Protein AF-A0A174B184-F1 (afdb_monomer_lite)

Structure (mmCIF, N/CA/C/O backbone):
data_AF-A0A174B184-F1
#
_entry.id   AF-A0A174B184-F1
#
loop_
_atom_site.group_PDB
_atom_site.id
_atom_site.type_symbol
_atom_site.label_atom_id
_atom_site.label_alt_id
_atom_site.label_comp_id
_atom_site.label_asym_id
_atom_site.label_entity_id
_atom_site.label_seq_id
_atom_site.pdbx_PDB_ins_code
_atom_site.Cartn_x
_atom_site.Cartn_y
_atom_site.Cartn_z
_atom_site.occupancy
_atom_site.B_iso_or_equiv
_atom_site.auth_seq_id
_atom_site.auth_comp_id
_atom_site.auth_asym_id
_atom_site.auth_atom_id
_atom_site.pdbx_PDB_model_num
ATOM 1 N N . MET A 1 1 ? -7.913 8.238 10.324 1.00 68.25 1 MET A N 1
ATOM 2 C CA . MET A 1 1 ? -6.596 8.657 9.817 1.00 68.25 1 MET A CA 1
ATOM 3 C C . MET A 1 1 ? -5.834 9.200 10.988 1.00 68.25 1 MET A C 1
ATOM 5 O O . MET A 1 1 ? -6.295 10.170 11.581 1.00 68.25 1 MET A O 1
ATOM 9 N N . LYS A 1 2 ? -4.766 8.499 11.349 1.00 76.56 2 LYS A N 1
ATOM 10 C CA . LYS A 1 2 ? -3.883 8.812 12.470 1.00 76.56 2 LYS A CA 1
ATOM 11 C C . LYS A 1 2 ? -2.821 9.862 12.104 1.00 76.56 2 LYS A C 1
ATOM 13 O O . LYS A 1 2 ? -2.501 10.696 12.940 1.00 76.56 2 LYS A O 1
ATOM 18 N N . TYR A 1 3 ? -2.354 9.866 10.854 1.00 80.00 3 TYR A N 1
ATOM 19 C CA . TYR A 1 3 ? -1.278 10.734 10.351 1.00 80.00 3 TYR A CA 1
ATOM 20 C C . TYR A 1 3 ? -1.792 11.737 9.291 1.00 80.00 3 TYR A C 1
ATOM 22 O O . TYR A 1 3 ? -2.940 11.616 8.837 1.00 80.00 3 TYR A O 1
ATOM 30 N N . PRO A 1 4 ? -1.002 12.753 8.892 1.00 80.19 4 PRO A N 1
ATOM 31 C CA . PRO A 1 4 ? -1.343 13.600 7.749 1.00 80.19 4 PRO A CA 1
ATOM 32 C C . PRO A 1 4 ? -1.335 12.803 6.433 1.00 80.19 4 PRO A C 1
ATOM 34 O O . PRO A 1 4 ? -0.588 11.840 6.282 1.00 80.19 4 PRO A O 1
ATOM 37 N N . GLU A 1 5 ? -2.186 13.196 5.474 1.00 80.62 5 GLU A N 1
ATOM 38 C CA . GLU A 1 5 ? -2.392 12.467 4.205 1.00 80.62 5 GLU A CA 1
ATOM 39 C C . GLU A 1 5 ? -1.090 12.269 3.411 1.00 80.62 5 GLU A C 1
ATOM 41 O O . GLU A 1 5 ? -0.921 11.231 2.775 1.00 80.62 5 GLU A O 1
ATOM 46 N N . GLU A 1 6 ? -0.165 13.224 3.496 1.00 80.25 6 GLU A N 1
ATOM 47 C CA . GLU A 1 6 ? 1.154 13.168 2.858 1.00 80.25 6 GLU A CA 1
ATOM 48 C C . GLU A 1 6 ? 1.962 11.926 3.255 1.00 80.25 6 GLU A C 1
ATOM 50 O O . GLU A 1 6 ? 2.527 11.281 2.379 1.00 80.25 6 GLU A O 1
ATOM 55 N N . MET A 1 7 ? 1.914 11.502 4.524 1.00 78.12 7 MET A N 1
ATOM 56 C CA . MET A 1 7 ? 2.635 10.306 4.977 1.00 78.12 7 MET A CA 1
ATOM 57 C C . MET A 1 7 ? 2.037 9.021 4.405 1.00 78.12 7 MET A C 1
ATOM 59 O O . MET A 1 7 ? 2.743 8.045 4.203 1.00 78.12 7 MET A O 1
ATOM 63 N N . TYR A 1 8 ? 0.738 9.007 4.092 1.00 78.94 8 TYR A N 1
ATOM 64 C CA . TYR A 1 8 ? 0.136 7.857 3.412 1.00 78.94 8 TYR A CA 1
ATOM 65 C C . TYR A 1 8 ? 0.542 7.816 1.938 1.00 78.94 8 TYR A C 1
ATOM 67 O O . TYR A 1 8 ? 0.699 6.734 1.379 1.00 78.94 8 TYR A O 1
ATOM 75 N N . ILE A 1 9 ? 0.664 8.987 1.307 1.00 77.19 9 ILE A N 1
ATOM 76 C CA . ILE A 1 9 ? 1.024 9.126 -0.106 1.00 77.19 9 ILE A CA 1
ATOM 77 C C . ILE A 1 9 ? 2.511 8.828 -0.335 1.00 77.19 9 ILE A C 1
ATOM 79 O O . ILE A 1 9 ? 2.833 8.339 -1.400 1.00 77.19 9 ILE A O 1
ATOM 83 N N . ASP A 1 10 ? 3.385 9.052 0.644 1.00 71.19 10 ASP A N 1
ATOM 84 C CA . ASP A 1 10 ? 4.825 8.743 0.555 1.00 71.19 10 ASP A CA 1
ATOM 85 C C . ASP A 1 10 ? 5.212 7.447 1.297 1.00 71.19 10 ASP A C 1
ATOM 87 O O . ASP A 1 10 ? 6.380 7.182 1.576 1.00 71.19 10 ASP A O 1
ATOM 91 N N . SER A 1 11 ? 4.220 6.621 1.655 1.00 68.88 11 SER A N 1
ATOM 92 C CA . SER A 1 11 ? 4.465 5.381 2.404 1.00 68.88 11 SER A CA 1
ATOM 93 C C . SER A 1 11 ? 5.215 4.330 1.586 1.00 68.88 11 SER A C 1
ATOM 95 O O . SER A 1 11 ? 5.874 3.472 2.170 1.00 68.88 11 SER A O 1
ATOM 97 N N . GLN A 1 12 ? 5.103 4.378 0.250 1.00 70.12 12 GLN A N 1
ATOM 98 C CA . GLN A 1 12 ? 5.850 3.538 -0.685 1.00 70.12 12 GLN A CA 1
ATOM 99 C C . GLN A 1 12 ? 5.858 2.045 -0.310 1.00 70.12 12 GLN A C 1
ATOM 101 O O . GLN A 1 12 ? 6.825 1.339 -0.580 1.00 70.12 12 GLN A O 1
ATOM 106 N N . ILE A 1 13 ? 4.752 1.542 0.261 1.00 73.75 13 ILE A N 1
ATOM 107 C CA . ILE A 1 13 ? 4.634 0.182 0.834 1.00 73.75 13 ILE A CA 1
ATOM 108 C C . ILE A 1 13 ? 5.188 -0.925 -0.062 1.00 73.75 13 ILE A C 1
ATOM 110 O O . ILE A 1 13 ? 5.717 -1.912 0.432 1.00 73.75 13 ILE A O 1
ATOM 114 N N . PHE A 1 14 ? 5.033 -0.774 -1.376 1.00 67.00 14 PHE A N 1
ATOM 115 C CA . PHE A 1 14 ? 5.450 -1.765 -2.364 1.00 67.00 14 PHE A CA 1
ATOM 116 C C . PHE A 1 14 ? 6.636 -1.323 -3.233 1.00 67.00 14 PHE A C 1
ATOM 118 O O . PHE A 1 14 ? 7.124 -2.138 -4.007 1.00 67.00 14 PHE A O 1
ATOM 125 N N . ALA A 1 15 ? 7.139 -0.089 -3.102 1.00 62.62 15 ALA A N 1
ATOM 126 C CA . ALA A 1 15 ? 8.170 0.458 -3.998 1.00 62.62 15 ALA A CA 1
ATOM 127 C C . ALA A 1 15 ? 9.571 -0.165 -3.807 1.00 62.62 15 ALA A C 1
ATOM 129 O O . ALA A 1 15 ? 10.502 0.176 -4.530 1.00 62.62 15 ALA A O 1
ATOM 130 N N . GLY A 1 16 ? 9.739 -1.033 -2.804 1.00 53.50 16 GLY A N 1
ATOM 131 C CA . GLY A 1 16 ? 10.969 -1.792 -2.558 1.00 53.50 16 GLY A CA 1
ATOM 132 C C . GLY A 1 16 ? 10.826 -3.307 -2.726 1.00 53.50 16 GLY A C 1
ATOM 133 O O . GLY A 1 16 ? 11.824 -4.010 -2.600 1.00 53.50 16 GLY A O 1
ATOM 134 N N . ASP A 1 17 ? 9.613 -3.811 -2.985 1.00 55.81 17 ASP A N 1
ATOM 135 C CA . ASP A 1 17 ? 9.330 -5.255 -3.071 1.00 55.81 17 ASP A CA 1
ATOM 136 C C . ASP A 1 17 ? 9.206 -5.741 -4.531 1.00 55.81 17 ASP A C 1
ATOM 138 O O . ASP A 1 17 ? 9.321 -6.934 -4.813 1.00 55.81 17 ASP A O 1
ATOM 142 N N . MET A 1 18 ? 9.021 -4.824 -5.490 1.00 59.66 18 MET A N 1
ATOM 143 C CA . MET A 1 18 ? 9.142 -5.117 -6.920 1.00 59.66 18 MET A CA 1
ATOM 144 C C . MET A 1 18 ? 10.573 -4.859 -7.411 1.00 59.66 18 MET A C 1
ATOM 146 O O . MET A 1 18 ? 11.256 -3.953 -6.951 1.00 59.66 18 MET A O 1
ATOM 150 N N . ASP A 1 19 ? 11.025 -5.681 -8.361 1.00 60.72 19 ASP A N 1
ATOM 151 C CA . ASP A 1 19 ? 12.375 -5.759 -8.955 1.00 60.72 19 ASP A CA 1
ATOM 152 C C . ASP A 1 19 ? 12.802 -4.499 -9.752 1.00 60.72 19 ASP A C 1
ATOM 154 O O . ASP A 1 19 ? 13.226 -4.578 -10.902 1.00 60.72 19 ASP A O 1
ATOM 158 N N . GLY A 1 20 ? 12.569 -3.290 -9.229 1.00 61.09 20 GLY A N 1
ATOM 159 C CA . GLY A 1 20 ? 12.915 -2.014 -9.870 1.00 61.09 20 GLY A CA 1
ATOM 160 C C . GLY A 1 20 ? 12.286 -1.785 -11.252 1.00 61.09 20 GLY A C 1
ATOM 161 O O . GLY A 1 20 ? 12.623 -0.821 -11.935 1.00 61.09 20 GLY A O 1
ATOM 162 N N . SER A 1 21 ? 11.370 -2.659 -11.675 1.00 68.44 21 SER A N 1
ATOM 163 C CA . SER A 1 21 ? 10.750 -2.687 -13.008 1.00 68.44 21 SER A CA 1
ATOM 164 C C . SER A 1 21 ? 9.507 -1.796 -13.093 1.00 68.44 21 SER A C 1
ATOM 166 O O . SER A 1 21 ? 8.688 -1.913 -14.011 1.00 68.44 21 SER A O 1
ATOM 168 N N . GLU A 1 22 ? 9.326 -0.939 -12.094 1.00 73.12 22 GLU A N 1
ATOM 169 C CA . GLU A 1 22 ? 8.192 -0.048 -11.960 1.00 73.12 22 GLU A CA 1
ATOM 170 C C . GLU A 1 22 ? 8.588 1.399 -12.245 1.00 73.12 22 GLU A C 1
ATOM 172 O O . GLU A 1 22 ? 9.638 1.894 -11.848 1.00 73.12 22 GLU A O 1
ATOM 177 N N . SER A 1 23 ? 7.741 2.097 -12.991 1.00 73.06 23 SER A N 1
ATOM 178 C CA . SER A 1 23 ? 7.932 3.503 -13.344 1.00 73.06 23 SER A CA 1
ATOM 179 C C . SER A 1 23 ? 6.643 4.283 -13.112 1.00 73.06 23 SER A C 1
ATOM 181 O O . SER A 1 23 ? 5.544 3.728 -13.172 1.00 73.06 23 SER A O 1
ATOM 183 N N . ASN A 1 24 ? 6.765 5.592 -12.880 1.00 79.81 24 ASN A N 1
ATOM 184 C CA . ASN A 1 24 ? 5.633 6.496 -12.635 1.00 79.81 24 ASN A CA 1
ATOM 185 C C . ASN A 1 24 ? 4.745 6.070 -11.450 1.00 79.81 24 ASN A C 1
ATOM 187 O O . ASN A 1 24 ? 3.512 6.095 -11.552 1.00 79.81 24 ASN A O 1
ATOM 191 N N . LEU A 1 25 ? 5.368 5.690 -10.327 1.00 80.44 25 LEU A N 1
ATOM 192 C CA . LEU A 1 25 ? 4.659 5.422 -9.078 1.00 80.44 25 LEU A CA 1
ATOM 193 C C . LEU A 1 25 ? 3.837 6.656 -8.679 1.00 80.44 25 LEU A C 1
ATOM 195 O O . LEU A 1 25 ? 4.346 7.771 -8.595 1.00 80.44 25 LEU A O 1
ATOM 199 N N . THR A 1 26 ? 2.538 6.463 -8.491 1.00 83.44 26 THR A N 1
ATOM 200 C CA . THR A 1 26 ? 1.603 7.499 -8.062 1.00 83.44 26 THR A CA 1
ATOM 201 C C . THR A 1 26 ? 0.764 6.962 -6.922 1.00 83.44 26 THR A C 1
ATOM 203 O O . THR A 1 26 ? 0.039 5.979 -7.076 1.00 83.44 26 THR A O 1
ATOM 206 N N . GLU A 1 27 ? 0.795 7.661 -5.802 1.00 88.00 27 GLU A N 1
ATOM 207 C CA . GLU A 1 27 ? 0.059 7.308 -4.600 1.00 88.00 27 GLU A CA 1
ATOM 208 C C . GLU A 1 27 ? -0.978 8.382 -4.300 1.00 88.00 27 GLU A C 1
ATOM 210 O O . GLU A 1 27 ? -0.756 9.582 -4.469 1.00 88.00 27 GLU A O 1
ATOM 215 N N . LYS A 1 28 ? -2.182 7.953 -3.926 1.00 88.81 28 LYS A N 1
ATOM 216 C CA . LYS A 1 28 ? -3.247 8.882 -3.570 1.00 88.81 28 LYS A CA 1
ATOM 217 C C . LYS A 1 28 ? -4.238 8.242 -2.628 1.00 88.81 28 LYS A C 1
ATOM 219 O O . LYS A 1 28 ? -4.803 7.191 -2.926 1.00 88.81 28 LYS A O 1
ATOM 224 N N . VAL A 1 29 ? -4.560 8.931 -1.543 1.00 89.75 29 VAL A N 1
ATOM 225 C CA . VAL A 1 29 ? -5.708 8.555 -0.725 1.00 89.75 29 VAL A CA 1
ATOM 226 C C . VAL A 1 29 ? -6.992 8.920 -1.467 1.00 89.75 29 VAL A C 1
ATOM 228 O O . VAL A 1 29 ? -7.242 10.070 -1.827 1.00 89.75 29 VAL A O 1
ATOM 231 N N . VAL A 1 30 ? -7.850 7.928 -1.681 1.00 90.00 30 VAL A N 1
ATOM 232 C CA . VAL A 1 30 ? -9.138 8.095 -2.356 1.00 90.00 30 VAL A CA 1
ATOM 233 C C . VAL A 1 30 ? -10.276 7.569 -1.494 1.00 90.00 30 VAL A C 1
ATOM 235 O O . VAL A 1 30 ? -10.154 6.555 -0.809 1.00 90.00 30 VAL A O 1
ATOM 238 N N . LYS A 1 31 ? -11.426 8.246 -1.553 1.00 92.25 31 LYS A N 1
ATOM 239 C CA . LYS A 1 31 ? -12.676 7.735 -0.982 1.00 92.25 31 LYS A CA 1
ATOM 240 C C . LYS A 1 31 ? -13.290 6.721 -1.946 1.00 92.25 31 LYS A C 1
ATOM 242 O O . LYS A 1 31 ? -13.669 7.080 -3.065 1.00 92.25 31 LYS A O 1
ATOM 247 N N . ILE A 1 32 ? -13.393 5.463 -1.531 1.00 92.12 32 ILE A N 1
ATOM 248 C CA . ILE A 1 32 ? -13.944 4.395 -2.365 1.00 92.12 32 ILE A CA 1
ATOM 249 C C . ILE A 1 32 ? -15.467 4.524 -2.479 1.00 92.12 32 ILE A C 1
ATOM 251 O O . ILE A 1 32 ? -16.173 4.793 -1.509 1.00 92.12 32 ILE A O 1
ATOM 255 N N . ARG A 1 33 ? -15.992 4.347 -3.696 1.00 90.12 33 ARG A N 1
ATOM 256 C CA . ARG A 1 33 ? -17.439 4.433 -3.982 1.00 90.12 33 ARG A CA 1
ATOM 257 C C . ARG A 1 33 ? -18.147 3.076 -3.948 1.00 90.12 33 ARG A C 1
ATOM 259 O O . ARG A 1 33 ? -19.350 3.031 -3.733 1.00 90.12 33 ARG A O 1
ATOM 266 N N . ASN A 1 34 ? -17.381 1.998 -4.098 1.00 89.12 34 ASN A N 1
ATOM 267 C CA . ASN A 1 34 ? -17.809 0.604 -3.997 1.00 89.12 34 ASN A CA 1
ATOM 268 C C . ASN A 1 34 ? -16.902 -0.099 -2.983 1.00 89.12 34 ASN A C 1
ATOM 270 O O . ASN A 1 34 ? -15.785 0.374 -2.768 1.00 89.12 34 ASN A O 1
ATOM 274 N N . SER A 1 35 ? -17.350 -1.208 -2.393 1.00 92.00 35 SER A N 1
ATOM 275 C CA . SER A 1 35 ? -16.480 -2.023 -1.542 1.00 92.00 35 SER A CA 1
ATOM 276 C C . SER A 1 35 ? -15.260 -2.517 -2.328 1.00 92.00 35 SER A C 1
ATOM 278 O O . SER A 1 35 ? -15.350 -2.839 -3.517 1.00 92.00 35 SER A O 1
ATOM 280 N N . ARG A 1 36 ? -14.094 -2.525 -1.681 1.00 91.38 36 ARG A N 1
ATOM 281 C CA . ARG A 1 36 ? -12.814 -2.938 -2.277 1.00 91.38 36 ARG A CA 1
ATOM 282 C C . ARG A 1 36 ? -12.069 -3.854 -1.317 1.00 91.38 36 ARG A C 1
ATOM 284 O O . ARG A 1 36 ? -12.213 -3.716 -0.108 1.00 91.38 36 ARG A O 1
ATOM 291 N N . LEU A 1 37 ? -11.284 -4.779 -1.856 1.00 93.19 37 LEU A N 1
ATOM 292 C CA . LEU A 1 37 ? -10.373 -5.602 -1.063 1.00 93.19 37 LEU A CA 1
ATOM 293 C C . LEU A 1 37 ? -9.054 -4.852 -0.856 1.00 93.19 37 LEU A C 1
ATOM 295 O O . LEU A 1 37 ? -8.572 -4.185 -1.773 1.00 93.19 37 LEU A O 1
ATOM 299 N N . CYS A 1 38 ? -8.501 -4.949 0.349 1.00 91.50 38 CYS A N 1
ATOM 300 C CA . CYS A 1 38 ? -7.152 -4.487 0.647 1.00 91.50 38 CYS A CA 1
ATOM 301 C C . CYS A 1 38 ? -6.123 -5.443 0.032 1.00 91.50 38 CYS A C 1
ATOM 303 O O . CYS A 1 38 ? -6.238 -6.648 0.206 1.00 91.50 38 CYS A O 1
ATOM 305 N N . CYS A 1 39 ? -5.101 -4.912 -0.631 1.00 89.31 39 CYS A N 1
ATOM 306 C CA . CYS A 1 39 ? -4.025 -5.701 -1.232 1.00 89.31 39 CYS A CA 1
ATOM 307 C C . 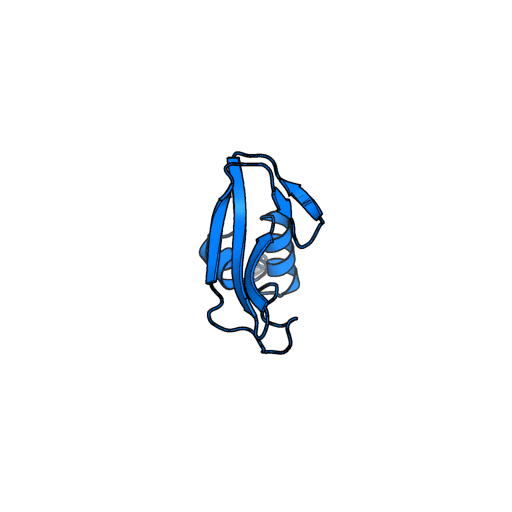CYS A 1 39 ? -3.095 -6.364 -0.200 1.00 89.31 39 CYS A C 1
ATOM 309 O O . CYS A 1 39 ? -2.432 -7.335 -0.529 1.00 89.31 39 CYS A O 1
ATOM 311 N N . VAL A 1 40 ? -3.035 -5.833 1.028 1.00 88.25 40 VAL A N 1
ATOM 312 C CA . VAL A 1 40 ? -2.115 -6.307 2.080 1.00 88.25 40 VAL A CA 1
ATOM 313 C C . VAL A 1 40 ? -2.773 -7.371 2.955 1.00 88.25 40 VAL A C 1
ATOM 315 O O . VAL A 1 40 ? -2.256 -8.466 3.108 1.00 88.25 40 VAL A O 1
ATOM 318 N N . CYS A 1 41 ? -3.932 -7.055 3.539 1.00 91.25 41 CYS A N 1
ATOM 319 C CA . CYS A 1 41 ? -4.613 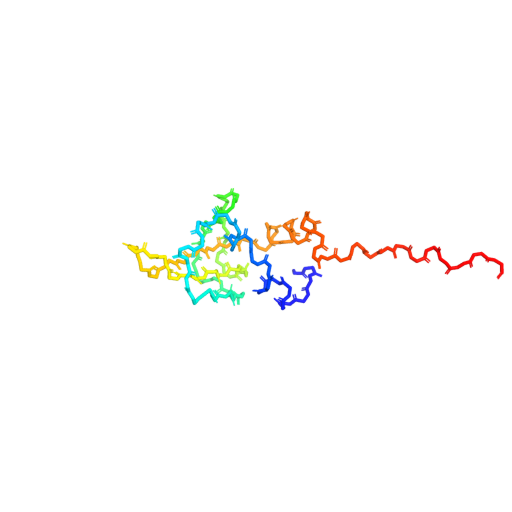-7.953 4.477 1.00 91.25 41 CYS A CA 1
ATOM 320 C C . CYS A 1 41 ? -5.811 -8.694 3.876 1.00 91.25 41 CYS A C 1
ATOM 322 O O . CYS A 1 41 ? -6.530 -9.361 4.616 1.00 91.25 41 CYS A O 1
A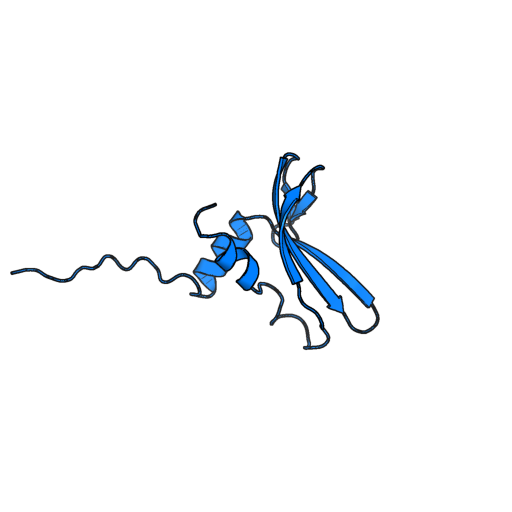TOM 324 N N . GLU A 1 42 ? -6.100 -8.492 2.586 1.00 92.75 42 GLU A N 1
ATOM 325 C CA . GLU A 1 42 ? -7.208 -9.127 1.849 1.00 92.75 42 GLU A CA 1
ATOM 326 C C . GLU A 1 42 ? -8.606 -8.880 2.446 1.00 92.75 42 GLU A C 1
ATOM 328 O O . GLU A 1 42 ? -9.605 -9.462 2.024 1.00 92.75 42 GLU A O 1
ATOM 333 N N . LYS A 1 43 ? -8.722 -7.957 3.409 1.00 93.44 43 LYS A N 1
ATOM 334 C CA . LYS A 1 43 ? -9.997 -7.595 4.031 1.00 93.44 43 LYS A CA 1
ATOM 335 C C . LYS A 1 43 ? -10.821 -6.716 3.103 1.00 93.44 43 LYS A C 1
ATOM 337 O O . LYS A 1 43 ? -10.302 -5.824 2.427 1.00 93.44 43 LYS A O 1
ATOM 342 N N . GLN A 1 44 ? -12.134 -6.921 3.131 1.00 94.31 44 GLN A N 1
ATOM 343 C CA . GLN A 1 44 ? -13.079 -6.062 2.432 1.00 94.31 44 GLN A CA 1
ATOM 344 C C . GLN A 1 44 ? -13.302 -4.762 3.207 1.00 94.31 44 GLN A C 1
ATOM 346 O O . GLN A 1 44 ? -13.714 -4.772 4.363 1.00 94.31 44 GLN A O 1
ATOM 351 N N . VAL A 1 45 ? -13.066 -3.640 2.535 1.00 92.75 45 VAL A N 1
ATOM 352 C CA . VAL A 1 45 ? -13.345 -2.297 3.033 1.00 92.75 45 VAL A CA 1
ATOM 353 C C . VAL A 1 45 ? -14.687 -1.826 2.456 1.00 92.75 45 VAL A C 1
ATOM 355 O O . VAL A 1 45 ? -14.890 -1.913 1.236 1.00 92.75 45 VAL A O 1
ATOM 358 N N . PRO A 1 46 ? -15.628 -1.355 3.295 1.00 92.88 46 PRO A N 1
ATOM 359 C CA . PRO A 1 46 ? -16.956 -0.947 2.851 1.00 92.88 46 PRO A CA 1
ATOM 360 C C . PRO A 1 46 ? -16.934 0.352 2.033 1.00 92.88 46 PRO A C 1
ATOM 362 O O . PRO A 1 46 ? -16.015 1.165 2.116 1.00 92.88 46 PRO A O 1
ATOM 365 N N . LYS A 1 47 ? -17.985 0.571 1.230 1.00 94.00 47 LYS A N 1
ATOM 366 C CA . LYS A 1 47 ? -18.146 1.809 0.450 1.00 94.00 47 LYS A CA 1
ATOM 367 C C . LYS A 1 47 ? -18.132 3.040 1.363 1.00 94.00 47 LYS A C 1
ATOM 369 O O . LYS A 1 47 ? -18.676 3.011 2.462 1.00 94.00 47 LYS A O 1
ATOM 374 N N . GLY A 1 48 ? -17.606 4.151 0.861 1.00 91.00 48 GLY A N 1
ATOM 375 C CA . GLY A 1 48 ? -17.548 5.412 1.596 1.00 91.00 48 GLY A CA 1
ATOM 376 C C . GLY A 1 48 ? -16.316 5.559 2.487 1.00 91.00 48 GLY A C 1
ATOM 377 O O . GLY A 1 48 ? -16.062 6.671 2.941 1.00 91.00 48 GLY A O 1
ATOM 378 N N . GLU A 1 49 ? -15.526 4.504 2.666 1.00 92.50 49 GLU A N 1
ATOM 379 C CA . GLU A 1 49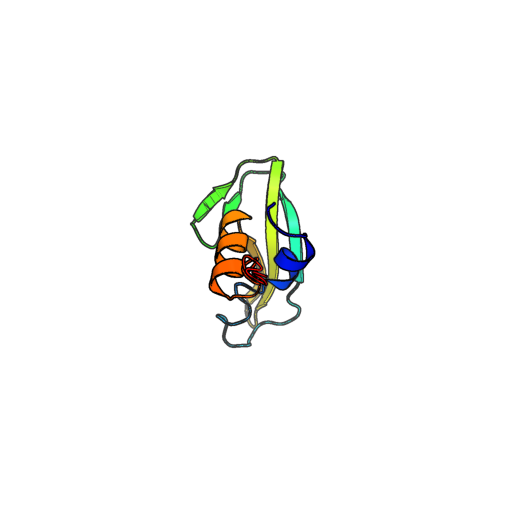 ? -14.248 4.578 3.368 1.00 92.50 49 GLU A CA 1
ATOM 380 C C . GLU A 1 49 ? -13.138 5.191 2.512 1.00 92.50 49 GLU A C 1
ATOM 382 O O . GLU A 1 49 ? -13.257 5.338 1.290 1.00 92.50 49 GLU A O 1
ATOM 387 N N . ARG A 1 50 ? -12.038 5.566 3.165 1.00 91.25 50 ARG A N 1
ATOM 388 C CA . ARG A 1 50 ? -10.813 6.026 2.501 1.00 91.25 50 ARG A CA 1
ATOM 389 C C . ARG A 1 50 ? -9.807 4.884 2.422 1.00 91.25 50 ARG A C 1
ATOM 391 O O . ARG A 1 50 ? -9.667 4.105 3.358 1.00 91.25 50 ARG A O 1
ATOM 398 N N . MET A 1 51 ? -9.111 4.793 1.297 1.00 92.12 51 MET A N 1
ATOM 399 C CA . MET A 1 51 ? -8.044 3.823 1.053 1.00 92.12 51 MET A CA 1
ATOM 400 C C . MET A 1 51 ? -6.909 4.501 0.294 1.00 92.12 51 MET A C 1
ATOM 402 O O . MET A 1 51 ? -7.153 5.434 -0.476 1.00 92.12 51 MET A O 1
ATOM 406 N N . LEU A 1 52 ? -5.688 4.016 0.481 1.00 90.94 52 LEU A N 1
ATOM 407 C CA . LEU A 1 52 ? -4.559 4.387 -0.357 1.00 90.94 52 LEU A CA 1
ATOM 408 C C . LEU A 1 52 ? -4.694 3.661 -1.697 1.00 90.94 52 LEU A C 1
ATOM 410 O O . LEU A 1 52 ? -4.869 2.445 -1.743 1.00 90.94 52 LEU A O 1
ATOM 414 N N . ASN A 1 53 ? -4.679 4.414 -2.788 1.00 90.38 53 ASN A N 1
ATOM 415 C CA . ASN A 1 53 ? -4.592 3.892 -4.140 1.00 90.38 53 ASN A CA 1
ATOM 416 C C . ASN A 1 53 ? -3.176 4.138 -4.640 1.00 90.38 53 ASN A C 1
ATOM 418 O O . ASN A 1 53 ? -2.799 5.287 -4.872 1.00 90.38 53 ASN A O 1
ATOM 422 N N . GLN A 1 54 ? -2.424 3.059 -4.792 1.00 87.94 54 GLN A N 1
ATOM 423 C CA . GLN A 1 54 ? -1.089 3.096 -5.359 1.00 87.94 54 GLN A CA 1
ATOM 424 C C . GLN A 1 54 ? -1.161 2.582 -6.791 1.00 87.94 54 GLN A C 1
ATOM 426 O O . GLN A 1 54 ? -1.776 1.547 -7.058 1.00 87.94 54 GLN A O 1
ATOM 431 N N . LYS A 1 55 ? -0.571 3.326 -7.720 1.00 87.00 55 LYS A N 1
ATOM 432 C CA . LYS A 1 55 ? -0.498 2.983 -9.137 1.00 87.00 55 LYS A CA 1
ATOM 433 C C . LYS A 1 55 ? 0.941 3.000 -9.585 1.00 87.00 55 LYS A C 1
ATOM 435 O O . LYS A 1 55 ? 1.653 3.943 -9.275 1.00 87.00 55 LYS A O 1
ATOM 440 N N . ALA A 1 56 ? 1.316 2.019 -10.380 1.00 84.88 56 ALA A N 1
ATOM 441 C CA . ALA A 1 56 ? 2.624 1.961 -11.004 1.00 84.88 56 ALA A CA 1
ATOM 442 C C . ALA A 1 56 ? 2.486 1.390 -12.413 1.00 84.88 56 ALA A C 1
ATOM 444 O O . ALA A 1 56 ? 1.544 0.646 -12.709 1.00 84.88 56 ALA A O 1
ATOM 445 N N . ILE A 1 57 ? 3.412 1.745 -13.294 1.00 83.69 57 ILE A N 1
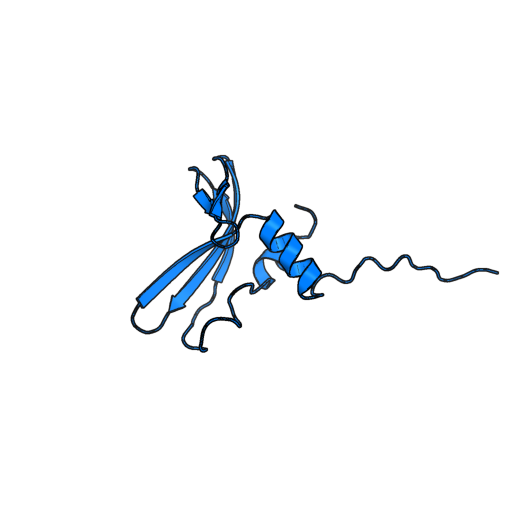ATOM 446 C CA . ILE A 1 57 ? 3.576 1.070 -14.576 1.00 83.69 57 ILE A CA 1
ATOM 447 C C . ILE A 1 57 ? 4.583 -0.045 -14.352 1.00 83.69 57 ILE A C 1
ATOM 449 O O . ILE A 1 57 ? 5.746 0.245 -14.108 1.00 83.69 57 ILE A O 1
ATOM 453 N N . VAL A 1 58 ? 4.133 -1.292 -14.444 1.00 81.75 58 VAL A N 1
ATOM 454 C CA . VAL A 1 58 ? 4.994 -2.473 -14.333 1.00 81.75 58 VAL A CA 1
ATOM 455 C C . VAL A 1 58 ? 5.412 -2.898 -15.735 1.00 81.75 58 VAL A C 1
ATOM 457 O O . VAL A 1 58 ? 4.554 -3.084 -16.610 1.00 81.75 58 VAL A O 1
ATOM 460 N N . GLU A 1 59 ? 6.715 -3.052 -15.964 1.00 77.94 59 GLU A N 1
ATOM 461 C CA . GLU A 1 59 ? 7.241 -3.495 -17.255 1.00 77.94 59 GLU A CA 1
ATOM 462 C C . GLU A 1 59 ? 6.597 -4.829 -17.690 1.00 77.94 59 GLU A C 1
ATOM 464 O O . GLU A 1 59 ? 6.410 -5.757 -16.904 1.00 77.94 59 GLU A O 1
ATOM 469 N N . GLY A 1 60 ? 6.134 -4.897 -18.942 1.00 81.75 60 GLY A N 1
ATOM 470 C CA . GLY A 1 60 ? 5.429 -6.065 -19.490 1.00 81.75 60 GLY A CA 1
ATOM 471 C C . GLY A 1 60 ? 3.966 -6.243 -19.051 1.00 81.75 60 GLY A C 1
ATOM 472 O O . GLY A 1 60 ? 3.241 -7.011 -19.682 1.00 81.75 60 GLY A O 1
ATOM 473 N N . GLN A 1 61 ? 3.488 -5.521 -18.031 1.00 78.38 61 GLN A N 1
ATOM 474 C CA . GLN A 1 61 ? 2.098 -5.609 -17.552 1.00 78.38 61 GLN A CA 1
ATOM 475 C C . GLN A 1 61 ? 1.305 -4.299 -17.678 1.00 78.38 61 GLN A C 1
ATOM 477 O O . GLN A 1 61 ? 0.073 -4.315 -17.614 1.00 78.38 61 GLN A O 1
ATOM 482 N N . GLY A 1 62 ? 1.993 -3.174 -17.879 1.00 82.31 62 GLY A N 1
ATOM 483 C CA . GLY A 1 62 ? 1.389 -1.854 -18.017 1.00 82.31 62 GLY A CA 1
ATOM 484 C C . GLY A 1 62 ? 0.911 -1.279 -16.683 1.00 82.31 62 GLY A C 1
ATOM 485 O O . GLY A 1 62 ? 1.462 -1.570 -15.623 1.00 82.31 62 GLY A O 1
ATOM 486 N N . TRP A 1 63 ? -0.114 -0.425 -16.732 1.00 81.81 63 TRP A N 1
ATOM 487 C CA . TRP A 1 63 ? -0.653 0.232 -15.541 1.00 81.81 63 TRP A CA 1
ATOM 488 C C . TRP A 1 63 ? -1.295 -0.772 -14.584 1.00 81.81 63 TRP A C 1
ATOM 490 O O . TRP A 1 63 ? -2.329 -1.378 -14.881 1.00 81.81 63 TRP A O 1
ATOM 500 N N . ARG A 1 64 ? -0.720 -0.882 -13.391 1.00 84.62 64 ARG A N 1
ATOM 501 C CA . ARG A 1 64 ? -1.279 -1.610 -12.258 1.00 84.62 64 ARG A CA 1
ATOM 502 C C . ARG A 1 64 ? -1.728 -0.631 -11.187 1.00 84.62 64 ARG A C 1
ATOM 504 O O . ARG A 1 64 ? -1.193 0.467 -11.052 1.00 84.62 64 ARG A O 1
ATOM 511 N N . SER A 1 65 ? -2.765 -1.019 -10.453 1.00 85.38 65 SER A N 1
ATOM 512 C CA . SER A 1 65 ? -3.260 -0.246 -9.319 1.00 85.38 65 SER A CA 1
ATOM 513 C C . SER A 1 65 ? -3.685 -1.166 -8.191 1.00 85.38 65 SER A C 1
ATOM 515 O O . SER A 1 65 ? -4.485 -2.075 -8.428 1.00 85.38 65 SER A O 1
ATOM 517 N N . CYS A 1 66 ? -3.240 -0.863 -6.980 1.00 87.81 66 CYS A N 1
ATOM 518 C CA . CYS A 1 66 ? -3.572 -1.583 -5.762 1.00 87.81 66 CYS A CA 1
ATOM 519 C C . CYS A 1 66 ? -4.294 -0.648 -4.786 1.00 87.81 66 CYS A C 1
ATOM 521 O O . CYS A 1 66 ? -4.055 0.561 -4.753 1.00 87.81 66 CYS A O 1
ATOM 523 N N . TYR A 1 67 ? -5.221 -1.208 -4.009 1.00 89.94 67 TYR A N 1
ATOM 524 C CA . TYR A 1 67 ? -5.927 -0.488 -2.952 1.00 89.94 67 TYR A CA 1
ATOM 525 C C . TYR A 1 67 ? -5.478 -1.036 -1.604 1.00 89.94 67 TYR A C 1
ATOM 527 O O . TYR A 1 67 ? -5.572 -2.236 -1.366 1.00 89.94 67 TYR A O 1
ATOM 535 N N . ILE A 1 68 ? -5.027 -0.164 -0.714 1.00 91.19 68 ILE A N 1
ATOM 536 C CA . ILE A 1 68 ? -4.516 -0.523 0.607 1.00 91.19 68 ILE A CA 1
ATOM 537 C C . ILE A 1 68 ? -5.382 0.190 1.644 1.00 91.19 68 ILE A C 1
ATOM 539 O O . ILE A 1 68 ? -5.692 1.378 1.516 1.00 91.19 68 ILE A O 1
ATOM 543 N N . CYS A 1 69 ? -5.863 -0.543 2.645 1.00 92.44 69 CYS A N 1
ATOM 544 C CA . CYS A 1 69 ? -6.651 0.063 3.710 1.00 92.44 69 CYS A CA 1
ATOM 545 C C . CYS A 1 69 ? -5.748 0.914 4.609 1.00 92.44 69 CYS A C 1
ATOM 547 O O . CYS A 1 69 ? -4.592 0.570 4.838 1.00 92.44 69 CYS A O 1
ATOM 549 N N . LEU A 1 70 ? -6.284 2.016 5.138 1.00 89.25 70 LEU A N 1
ATOM 550 C CA . LEU A 1 70 ? -5.512 2.927 5.988 1.00 89.25 70 LEU A CA 1
ATOM 551 C C . LEU A 1 70 ? -4.838 2.246 7.188 1.00 89.25 70 LEU A C 1
ATOM 553 O O . LEU A 1 70 ? -3.688 2.584 7.430 1.00 89.25 70 LEU A O 1
ATOM 557 N N . PRO A 1 71 ? -5.459 1.266 7.877 1.00 90.06 71 PRO A N 1
ATOM 558 C CA . PRO A 1 71 ? -4.791 0.563 8.971 1.00 90.06 71 PRO A CA 1
ATOM 559 C C . PRO A 1 71 ? -3.528 -0.188 8.540 1.00 90.06 71 PRO A C 1
ATOM 561 O O . PRO A 1 71 ? -2.562 -0.223 9.286 1.00 90.06 71 PRO A O 1
ATOM 564 N N . CYS A 1 72 ? -3.509 -0.776 7.337 1.00 89.62 72 CYS A N 1
ATOM 565 C CA . CYS A 1 72 ? -2.297 -1.416 6.816 1.00 89.62 72 CYS A CA 1
ATOM 566 C C . CYS A 1 72 ? -1.218 -0.387 6.479 1.00 89.62 72 CYS A C 1
ATOM 568 O O . CYS A 1 72 ? -0.043 -0.677 6.652 1.00 89.62 72 CYS A O 1
ATOM 570 N N . VAL A 1 73 ? -1.617 0.806 6.023 1.00 88.06 73 VAL A N 1
ATOM 571 C CA . VAL A 1 73 ? -0.662 1.895 5.788 1.00 88.06 73 VAL A CA 1
ATOM 572 C C . VAL A 1 73 ? -0.081 2.421 7.089 1.00 88.06 73 VAL A C 1
ATOM 574 O O . VAL A 1 73 ? 1.121 2.603 7.185 1.00 88.06 73 VAL A O 1
ATOM 577 N N . GLU A 1 74 ? -0.922 2.621 8.100 1.00 87.88 74 GLU A N 1
ATOM 578 C CA . GLU A 1 74 ? -0.495 3.037 9.438 1.00 87.88 74 GLU A CA 1
ATOM 579 C C . GLU A 1 74 ? 0.475 2.015 10.041 1.00 87.88 74 GLU A C 1
ATOM 581 O O . GLU A 1 74 ? 1.556 2.404 10.464 1.00 87.88 74 GLU A O 1
ATOM 586 N N . ASN A 1 75 ? 0.145 0.720 9.968 1.00 88.38 75 ASN A N 1
ATOM 587 C CA . ASN A 1 75 ? 1.021 -0.348 10.447 1.00 88.38 75 ASN A CA 1
ATOM 588 C C . ASN A 1 75 ? 2.380 -0.326 9.742 1.00 88.38 75 ASN A C 1
ATOM 590 O O . ASN A 1 75 ? 3.402 -0.402 10.406 1.00 88.38 75 ASN A O 1
ATOM 594 N N . TRP A 1 76 ? 2.394 -0.162 8.416 1.00 85.81 76 TRP A N 1
ATOM 595 C CA . TRP A 1 76 ? 3.645 -0.050 7.673 1.00 85.81 76 TRP A CA 1
ATOM 596 C C . TRP A 1 76 ? 4.451 1.185 8.054 1.00 85.81 76 TRP A C 1
ATOM 598 O O . TRP A 1 76 ? 5.652 1.072 8.230 1.00 85.81 76 TRP A O 1
ATOM 608 N N . LEU A 1 77 ? 3.817 2.353 8.181 1.00 84.00 77 LEU A N 1
ATOM 609 C CA . LEU A 1 77 ? 4.504 3.581 8.585 1.00 84.00 77 LEU A CA 1
ATOM 610 C C . LEU A 1 77 ? 5.178 3.419 9.954 1.00 84.00 77 LEU A C 1
ATOM 612 O O . LEU A 1 77 ? 6.285 3.914 10.158 1.00 84.00 77 LEU A O 1
ATOM 616 N N . GLU A 1 78 ? 4.508 2.719 10.873 1.00 85.69 78 GLU A N 1
ATOM 617 C CA . GLU A 1 78 ? 5.028 2.372 12.198 1.00 85.69 78 GLU A CA 1
ATOM 618 C C . GLU A 1 78 ? 6.156 1.326 12.119 1.00 85.69 78 GLU A C 1
ATOM 620 O O . GLU A 1 78 ? 7.179 1.488 12.779 1.00 85.69 78 GLU A O 1
ATOM 625 N N . GLU A 1 79 ? 6.020 0.290 11.285 1.00 83.88 79 GLU A N 1
ATOM 626 C CA . GLU A 1 79 ? 7.040 -0.752 11.086 1.00 83.88 79 GLU A CA 1
ATOM 627 C C . GLU A 1 79 ? 8.286 -0.252 10.342 1.00 83.88 79 GLU A C 1
ATOM 629 O O . GLU A 1 79 ? 9.403 -0.660 10.659 1.00 83.88 79 GLU A O 1
ATOM 634 N N . SER A 1 80 ? 8.111 0.633 9.360 1.00 78.56 80 SER A N 1
ATOM 635 C CA . SER A 1 80 ? 9.190 1.221 8.562 1.00 78.56 80 SER A CA 1
ATOM 636 C C . SER A 1 80 ? 9.955 2.306 9.322 1.00 78.56 80 SER A C 1
ATOM 638 O O . SER A 1 80 ? 11.025 2.726 8.882 1.00 78.56 80 SER A O 1
ATOM 640 N N . GLY A 1 81 ? 9.417 2.770 10.458 1.00 74.06 81 GLY A N 1
ATOM 641 C CA . GLY A 1 81 ? 9.964 3.884 11.229 1.00 74.06 81 GLY A CA 1
ATOM 642 C C . GLY A 1 81 ? 9.831 5.238 10.526 1.00 74.06 81 GLY A C 1
ATOM 643 O O . GLY A 1 81 ? 10.497 6.193 10.919 1.00 74.06 81 GLY A O 1
ATOM 644 N N . GLN A 1 82 ? 8.994 5.342 9.484 1.00 71.81 82 GLN A N 1
ATOM 645 C CA . GLN A 1 82 ? 8.709 6.610 8.797 1.00 71.81 82 GLN A CA 1
ATOM 646 C C . GLN A 1 82 ? 7.896 7.575 9.662 1.00 71.81 82 GLN A C 1
ATOM 648 O O . GLN A 1 82 ? 7.899 8.781 9.414 1.00 71.81 82 GLN A O 1
ATOM 653 N N . VAL A 1 83 ? 7.205 7.063 10.678 1.00 70.38 83 VAL A N 1
ATOM 654 C CA . VAL A 1 83 ? 6.695 7.883 11.773 1.00 70.38 83 VAL A CA 1
ATOM 655 C C . VAL A 1 83 ? 7.705 7.792 12.906 1.00 70.38 83 VAL A C 1
ATOM 657 O O . VAL A 1 83 ? 7.968 6.707 13.422 1.00 70.38 83 VAL A O 1
ATOM 660 N N . GLU A 1 84 ? 8.292 8.925 13.298 1.00 62.19 84 GLU A N 1
ATOM 661 C CA . GLU A 1 84 ? 8.934 8.981 14.606 1.00 62.19 84 GLU A CA 1
ATOM 662 C C . GLU A 1 84 ? 7.838 8.632 15.617 1.00 62.19 84 GLU A C 1
ATOM 664 O O . GLU A 1 84 ? 6.811 9.322 15.688 1.00 62.19 84 GLU A O 1
ATOM 669 N N . ASP A 1 85 ? 8.021 7.524 16.349 1.00 53.22 85 ASP A N 1
ATOM 670 C CA . ASP A 1 85 ? 7.291 7.302 17.593 1.00 53.22 85 ASP A CA 1
ATOM 671 C C . ASP A 1 85 ? 7.377 8.632 18.321 1.00 53.22 85 ASP A C 1
ATOM 673 O O . ASP A 1 85 ? 8.471 9.196 18.423 1.00 53.22 85 ASP A O 1
ATOM 677 N N . GLY A 1 86 ? 6.225 9.200 18.677 1.00 50.94 86 GLY A N 1
ATOM 678 C CA . GLY A 1 86 ? 6.166 10.420 19.455 1.00 50.94 86 GLY A CA 1
ATOM 679 C C . GLY A 1 86 ? 6.832 10.114 20.777 1.00 50.94 86 GLY A C 1
ATOM 680 O O . GLY A 1 86 ? 6.144 9.799 21.744 1.00 50.94 86 GLY A O 1
ATOM 681 N N . GLY A 1 87 ? 8.165 10.161 20.775 1.00 40.41 87 GLY A N 1
ATOM 682 C CA . GLY A 1 87 ? 9.009 9.840 21.884 1.00 40.41 87 GLY A CA 1
ATOM 683 C C . GLY A 1 87 ? 8.495 10.743 22.958 1.00 40.41 87 GLY A C 1
ATOM 684 O O . GLY A 1 87 ? 8.525 11.970 22.814 1.00 40.41 87 GLY A O 1
ATOM 685 N N . VAL A 1 88 ? 7.924 10.117 23.983 1.00 49.16 88 VAL A N 1
ATOM 686 C CA . VAL A 1 88 ? 7.663 10.764 25.250 1.00 49.16 88 VAL A CA 1
ATOM 687 C C . VAL A 1 88 ? 8.911 11.590 25.505 1.00 49.16 88 VAL A C 1
ATOM 689 O O . VAL A 1 88 ? 10.006 11.049 25.659 1.00 49.16 88 VAL A O 1
ATOM 692 N N . ASN A 1 89 ? 8.776 12.911 25.409 1.00 46.72 89 ASN A N 1
ATOM 693 C CA . ASN A 1 89 ? 9.869 13.812 25.691 1.00 46.72 89 ASN A CA 1
ATOM 694 C C . ASN A 1 89 ? 10.028 13.794 27.212 1.00 46.72 89 ASN A C 1
ATOM 696 O O . ASN A 1 89 ? 9.616 14.714 27.910 1.00 46.72 89 ASN A O 1
ATOM 700 N N . GLU A 1 90 ? 10.585 12.703 27.733 1.00 53.03 90 GLU A N 1
ATOM 701 C CA . GLU A 1 90 ? 11.252 12.639 29.021 1.00 53.03 90 GLU A CA 1
ATOM 702 C C . GLU A 1 90 ? 12.539 13.468 28.905 1.00 53.03 90 GLU A C 1
ATOM 704 O O . GLU A 1 90 ? 13.656 12.966 28.843 1.00 53.03 90 GLU A O 1
ATOM 709 N N . ARG A 1 91 ? 12.362 14.786 28.822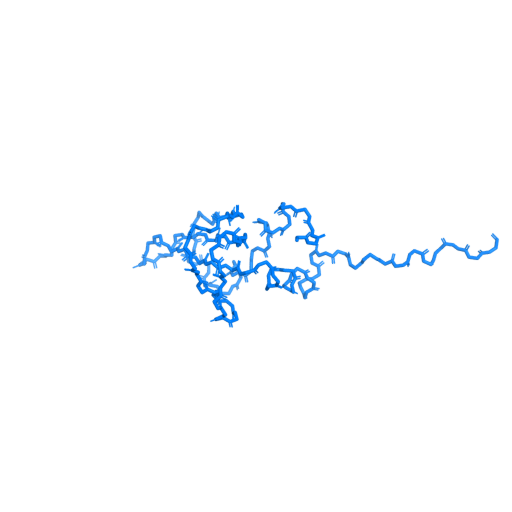 1.00 51.22 91 ARG A N 1
ATOM 710 C CA . ARG A 1 91 ? 13.365 15.808 29.127 1.00 51.22 91 ARG A CA 1
ATOM 711 C C . ARG A 1 91 ? 12.579 16.923 29.820 1.00 51.22 91 ARG A C 1
ATOM 713 O O . ARG A 1 91 ? 11.744 17.556 29.192 1.00 51.22 91 ARG A O 1
ATOM 720 N N . ASN A 1 92 ? 12.735 17.226 31.098 1.00 48.22 92 ASN A N 1
ATOM 721 C CA . ASN A 1 92 ? 13.816 16.929 32.015 1.00 48.22 92 ASN A CA 1
ATOM 722 C C . ASN A 1 92 ? 13.263 17.110 33.438 1.00 48.22 92 ASN A C 1
ATOM 724 O O . ASN A 1 92 ? 12.521 18.059 33.693 1.00 48.22 92 ASN A O 1
ATOM 728 N N . SER A 1 93 ? 13.641 16.227 34.359 1.00 52.06 93 SER A N 1
ATOM 729 C CA . SER A 1 93 ? 13.642 16.537 35.789 1.00 52.06 93 SER A CA 1
ATOM 730 C C . SER A 1 93 ? 14.588 17.713 36.096 1.00 52.06 93 SER A C 1
ATOM 732 O O . SER A 1 93 ? 15.535 17.946 35.339 1.00 52.06 93 SER A O 1
ATOM 734 N N . PHE A 1 94 ? 14.352 18.322 37.266 1.00 51.91 94 PHE A N 1
ATOM 735 C CA . PHE A 1 94 ? 15.027 19.447 37.943 1.00 51.91 94 PHE A CA 1
ATOM 736 C C . PHE A 1 94 ? 14.466 20.847 37.686 1.00 51.91 94 PHE A C 1
ATOM 738 O O . PHE A 1 94 ? 14.589 21.367 36.559 1.00 51.91 94 PHE A O 1
#

Radius of gyration: 15.86 Å; chains: 1; bounding box: 33×29×57 Å

Secondary structure (DSSP, 8-state):
--S-HHHHHT--TTTTTS-S-EEEEEEEEEE-SS-EE-TTT-PEEPTT-EEEEEEEEETTTEEEEEEEEHHHHHHHHHHTT-S-----------

Foldseek 3Di:
DPDPQVLLFPLCLCVPVDPVQWDDKGKGWDQAQAWDAAPPPRDIDHHRAIWIWIWIQGPPPGIDIGTHHVVVSVVSCVVVCVDPPPPPPCPDDD

Sequence (94 aa):
MKYPEEMYIDSQIFAGDMDGSESNLTEKVVKIRNSRLCCVCEKQVPKGERMLNQKAIVEGQGWRSCYICLPCVENWLEESGQVEDGGVNERNSF

Organism: NCBI:txid418240

pLDDT: mean 78.87, std 13.89, range [40.41, 94.31]